Protein AF-A0A967VV71-F1 (afdb_monomer_lite)

Foldseek 3Di:
DPCPPPQQDPPRFGQDPVVRWTDPPVWTARPVVRDTPDDDPVD

Secondary structure (DSSP, 8-state):
------SB-GGGPBBPTTT--EE-SS-EEETTTTEESS--TT-

Sequence (43 aa):
TNSQRIPYLYTSKELDEETGLYYYGARYYDPRTSVWQSADPIL

Structure (mmCIF, N/CA/C/O backbone):
data_AF-A0A967VV71-F1
#
_entry.id   AF-A0A967VV71-F1
#
loop_
_atom_site.group_PDB
_atom_site.id
_atom_site.type_symbol
_atom_site.label_atom_id
_atom_site.label_alt_id
_atom_site.label_comp_id
_atom_site.label_asym_id
_atom_site.label_entity_id
_atom_site.label_seq_id
_atom_site.pdbx_PDB_ins_code
_atom_site.Cartn_x
_atom_site.Cartn_y
_atom_site.Cartn_z
_atom_site.occupancy
_atom_site.B_iso_or_equiv
_atom_site.auth_seq_id
_atom_site.auth_comp_id
_atom_site.auth_asym_id
_atom_site.auth_atom_id
_atom_site.pdbx_PDB_model_num
ATOM 1 N N . THR A 1 1 ? -21.407 7.408 20.701 1.00 44.78 1 THR A N 1
ATOM 2 C CA . THR A 1 1 ? -20.864 6.213 20.019 1.00 44.78 1 THR A CA 1
ATOM 3 C C . THR A 1 1 ? -19.378 6.419 19.856 1.00 44.78 1 THR A C 1
ATOM 5 O O . THR A 1 1 ? -18.957 7.186 19.003 1.00 44.78 1 THR A O 1
ATOM 8 N N . ASN A 1 2 ? -18.585 5.857 20.767 1.00 53.19 2 ASN A N 1
ATOM 9 C CA . ASN A 1 2 ? -17.135 6.004 20.731 1.00 53.19 2 ASN A CA 1
ATOM 10 C C . ASN A 1 2 ? -16.570 4.992 19.727 1.00 53.19 2 ASN A C 1
ATOM 12 O O . ASN A 1 2 ? -16.129 3.910 20.102 1.00 53.19 2 ASN A O 1
ATOM 16 N N . SER A 1 3 ? -16.670 5.318 18.440 1.00 62.25 3 SER A N 1
ATOM 17 C CA . SER A 1 3 ? -15.942 4.600 17.401 1.00 62.25 3 SER A CA 1
ATOM 18 C C . SER A 1 3 ? -14.484 5.040 17.493 1.00 62.25 3 SER A C 1
ATOM 20 O O . SER A 1 3 ? -14.051 5.905 16.736 1.00 62.25 3 SER A O 1
ATOM 22 N N . GLN A 1 4 ? -13.742 4.494 18.461 1.00 63.62 4 GLN A N 1
ATOM 23 C CA . GLN A 1 4 ? -12.281 4.501 18.412 1.00 63.62 4 GLN A CA 1
ATOM 24 C C . GLN A 1 4 ? -11.904 3.732 17.143 1.00 63.62 4 GLN A C 1
ATOM 26 O O . GLN A 1 4 ? -11.854 2.502 17.137 1.00 63.62 4 GLN A O 1
ATOM 31 N N . ARG A 1 5 ? -11.761 4.450 16.027 1.00 63.88 5 ARG A N 1
ATOM 32 C CA . ARG A 1 5 ? -11.278 3.874 14.777 1.00 63.88 5 ARG A CA 1
ATOM 33 C C . ARG A 1 5 ? -9.852 3.440 15.050 1.00 63.88 5 ARG A C 1
ATOM 35 O O . ARG A 1 5 ? -9.052 4.256 15.491 1.00 63.88 5 ARG A O 1
ATOM 42 N N . ILE A 1 6 ? -9.570 2.156 14.882 1.00 69.25 6 ILE A N 1
ATOM 43 C CA . ILE A 1 6 ? -8.228 1.620 15.074 1.00 69.25 6 ILE A CA 1
ATOM 44 C C . ILE A 1 6 ? -7.447 2.004 13.809 1.00 69.25 6 ILE A C 1
ATOM 46 O O . ILE A 1 6 ? -7.743 1.442 12.755 1.00 69.25 6 ILE A O 1
ATOM 50 N N . PRO A 1 7 ? -6.507 2.968 13.867 1.00 63.97 7 PRO A N 1
ATOM 51 C CA . PRO A 1 7 ? -5.821 3.454 12.667 1.00 63.97 7 PRO A CA 1
ATOM 52 C C . PRO A 1 7 ? -4.915 2.376 12.059 1.00 63.97 7 PRO A C 1
ATOM 54 O O . PRO A 1 7 ? -4.713 2.340 10.850 1.00 63.97 7 PRO A O 1
ATOM 57 N N . TYR A 1 8 ? -4.422 1.454 12.890 1.00 64.50 8 TYR A N 1
ATOM 58 C CA . TYR A 1 8 ? -3.556 0.350 12.492 1.00 64.50 8 TYR A CA 1
ATOM 59 C C . TYR A 1 8 ? -4.342 -0.957 12.477 1.00 64.50 8 TYR A C 1
ATOM 61 O O . TYR A 1 8 ? -4.727 -1.472 13.525 1.00 64.50 8 TYR A O 1
ATOM 69 N N . LEU A 1 9 ? -4.571 -1.503 11.287 1.00 74.50 9 LEU A N 1
ATOM 70 C CA . LEU A 1 9 ? -5.304 -2.756 11.121 1.00 74.50 9 LEU A CA 1
ATOM 71 C C . LEU A 1 9 ? -4.332 -3.869 10.704 1.00 74.50 9 LEU A C 1
ATOM 73 O O . LEU A 1 9 ? -3.417 -4.224 11.448 1.00 74.50 9 LEU A O 1
ATOM 77 N N . TYR A 1 10 ? -4.524 -4.444 9.518 1.00 69.25 10 TYR A N 1
ATOM 78 C CA . TYR A 1 10 ? -3.721 -5.545 9.008 1.00 69.25 10 TYR A CA 1
ATOM 79 C C . TYR A 1 10 ? -2.221 -5.200 8.988 1.00 69.25 10 TYR A C 1
ATOM 81 O O . TYR A 1 10 ? -1.802 -4.172 8.457 1.00 69.25 10 TYR A O 1
ATOM 89 N N . THR A 1 11 ? -1.391 -6.068 9.578 1.00 77.56 11 THR A N 1
ATOM 90 C CA . THR A 1 11 ? 0.083 -5.926 9.673 1.00 77.56 11 THR A CA 1
ATOM 91 C C . THR A 1 11 ? 0.582 -4.602 10.271 1.00 77.56 11 THR A C 1
ATOM 93 O O . THR A 1 11 ? 1.688 -4.155 9.963 1.00 77.56 11 THR A O 1
ATOM 96 N N . SER A 1 12 ? -0.226 -3.958 11.116 1.00 81.00 12 SER A N 1
ATOM 97 C CA . SER A 1 12 ? 0.106 -2.657 11.710 1.00 81.00 12 SER A CA 1
ATOM 98 C C . SER A 1 12 ? 0.301 -1.542 10.67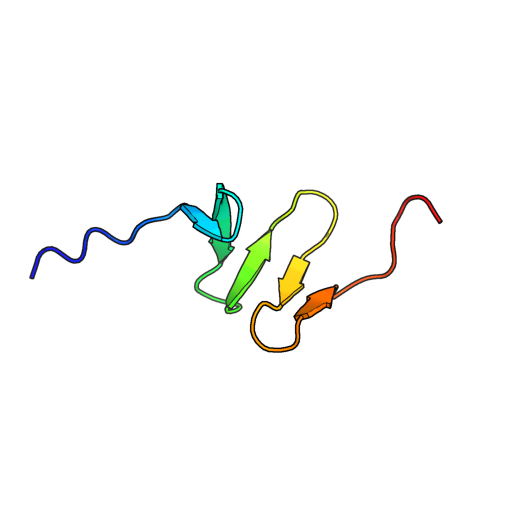4 1.00 81.00 12 SER A C 1
ATOM 100 O O . SER A 1 12 ? 1.054 -0.598 10.914 1.00 81.00 12 SER A O 1
ATOM 102 N N . LYS A 1 13 ? -0.347 -1.651 9.506 1.00 85.25 13 LYS A N 1
ATOM 103 C CA . LYS A 1 13 ? -0.381 -0.588 8.496 1.00 85.25 13 LYS A CA 1
ATOM 104 C C . LYS A 1 13 ? -1.655 0.230 8.595 1.00 85.25 13 LYS A C 1
ATOM 106 O O . LYS A 1 13 ? -2.710 -0.284 8.975 1.00 85.25 13 LYS A O 1
ATOM 111 N N . GLU A 1 14 ? -1.512 1.507 8.258 1.00 85.62 14 GLU A N 1
ATOM 112 C CA . GLU A 1 14 ? -2.623 2.446 8.188 1.00 85.62 14 GLU A CA 1
ATOM 113 C C . GLU A 1 14 ? -3.479 2.113 6.972 1.00 85.62 14 GLU A C 1
ATOM 115 O O . GLU A 1 14 ? -2.964 1.942 5.861 1.00 85.62 14 GLU A O 1
ATOM 120 N N . LEU A 1 15 ? -4.778 1.960 7.218 1.00 87.50 15 LEU A N 1
ATOM 121 C CA . LEU A 1 15 ? -5.773 1.869 6.164 1.00 87.50 15 LEU A CA 1
ATOM 122 C C . LEU A 1 15 ? -6.161 3.293 5.781 1.00 87.50 15 LEU A C 1
ATOM 124 O O . LEU A 1 15 ? -6.664 4.038 6.621 1.00 87.50 15 LEU A O 1
ATOM 128 N N . ASP A 1 16 ? -5.953 3.651 4.523 1.00 86.56 16 ASP A N 1
ATOM 129 C CA . ASP A 1 16 ? -6.499 4.882 3.979 1.00 86.56 16 ASP A CA 1
ATOM 130 C C . ASP A 1 16 ? -8.014 4.721 3.794 1.00 86.56 16 ASP A C 1
ATOM 132 O O . ASP A 1 16 ? -8.479 3.835 3.076 1.00 86.56 16 ASP A O 1
ATOM 136 N N . GLU A 1 17 ? -8.797 5.557 4.474 1.00 83.56 17 GLU A N 1
ATOM 137 C CA . GLU A 1 17 ? -10.259 5.485 4.452 1.00 83.56 17 GLU A CA 1
ATOM 138 C C . GLU A 1 17 ? -10.869 6.008 3.150 1.00 83.56 17 GLU A C 1
ATOM 140 O O . GLU A 1 17 ? -11.987 5.616 2.813 1.00 83.56 17 GLU A O 1
ATOM 145 N N . GLU A 1 18 ? -10.163 6.877 2.421 1.00 87.31 18 GLU A N 1
ATOM 146 C CA . GLU A 1 18 ? -10.650 7.406 1.146 1.00 87.31 18 GLU A CA 1
ATOM 147 C C . GLU A 1 18 ? -10.586 6.330 0.058 1.00 87.31 18 GLU A C 1
ATOM 149 O O . GLU A 1 18 ? -11.522 6.168 -0.728 1.00 87.31 18 GLU A O 1
ATOM 154 N N . THR A 1 19 ? -9.501 5.553 0.043 1.00 88.75 19 THR A N 1
ATOM 155 C CA . THR A 1 19 ? -9.242 4.555 -1.003 1.00 88.75 19 THR A CA 1
ATOM 156 C C . THR A 1 19 ? -9.550 3.119 -0.583 1.00 88.75 19 THR A C 1
ATOM 158 O O . THR A 1 19 ? -9.782 2.265 -1.439 1.00 88.75 19 THR A O 1
ATOM 161 N N . GLY A 1 20 ? -9.564 2.826 0.719 1.00 90.00 20 GLY A N 1
ATOM 162 C CA . GLY A 1 20 ? -9.668 1.466 1.249 1.00 90.00 20 GLY A CA 1
ATOM 163 C C . GLY A 1 20 ? -8.393 0.634 1.066 1.00 90.00 20 GLY A C 1
ATOM 164 O O . GLY A 1 20 ? -8.465 -0.596 1.092 1.00 90.00 20 GLY A O 1
ATOM 165 N N . LEU A 1 21 ? -7.241 1.282 0.866 1.00 92.50 21 LEU A N 1
ATOM 166 C CA . LEU A 1 21 ? -5.951 0.641 0.610 1.00 92.50 21 LEU A CA 1
ATOM 167 C C . LEU A 1 21 ? -4.996 0.804 1.796 1.00 92.50 21 LEU A C 1
ATOM 169 O O . LEU A 1 21 ? -5.013 1.809 2.502 1.00 92.50 21 LEU A O 1
ATOM 173 N N . TYR A 1 22 ? -4.111 -0.170 1.994 1.00 92.44 22 TYR A N 1
ATOM 174 C CA . TYR A 1 22 ? -3.040 -0.074 2.984 1.00 92.44 22 TYR A CA 1
ATOM 175 C C . TYR A 1 22 ? -1.785 0.555 2.385 1.00 92.44 22 TYR A C 1
ATOM 177 O O . TYR A 1 22 ? -1.279 0.076 1.367 1.00 92.44 22 TYR A O 1
ATOM 185 N N . TYR A 1 23 ? -1.226 1.564 3.054 1.00 90.94 23 TYR A N 1
ATOM 186 C CA . TYR A 1 23 ? 0.041 2.173 2.648 1.00 90.94 23 TYR A CA 1
ATOM 187 C C . TYR A 1 23 ? 1.249 1.457 3.275 1.00 90.94 23 TYR A C 1
ATOM 189 O O . TYR A 1 23 ? 1.406 1.395 4.497 1.00 90.94 23 TYR A O 1
ATOM 197 N N . TYR A 1 24 ? 2.145 0.938 2.428 1.00 90.50 24 TYR A N 1
ATOM 198 C CA . TYR A 1 24 ? 3.382 0.249 2.830 1.00 90.50 24 TYR A CA 1
ATOM 199 C C . TYR A 1 24 ? 4.654 1.056 2.511 1.00 90.50 24 TYR A C 1
ATOM 201 O O . TYR A 1 24 ? 5.750 0.496 2.468 1.00 90.50 24 TYR A O 1
ATOM 209 N N . GLY A 1 25 ? 4.543 2.367 2.287 1.00 89.81 25 GLY A N 1
ATOM 210 C CA . GLY A 1 25 ? 5.678 3.226 1.934 1.00 89.81 25 GLY A CA 1
ATOM 211 C C . GLY A 1 25 ? 5.881 3.318 0.424 1.00 89.81 25 GLY A C 1
ATOM 212 O O . GLY A 1 25 ? 5.636 4.353 -0.176 1.00 89.81 25 GLY A O 1
ATOM 213 N N . ALA A 1 26 ? 6.302 2.229 -0.215 1.00 92.12 26 ALA A N 1
ATOM 214 C CA . ALA A 1 26 ? 6.561 2.244 -1.659 1.00 92.12 26 ALA A CA 1
ATOM 215 C C . ALA A 1 26 ? 5.350 1.828 -2.512 1.00 92.12 26 ALA A C 1
ATOM 217 O O . ALA A 1 26 ? 5.329 2.058 -3.720 1.00 92.12 26 ALA A O 1
ATOM 218 N N . ARG A 1 27 ? 4.356 1.173 -1.899 1.00 94.00 27 ARG A N 1
ATOM 219 C CA . ARG A 1 27 ? 3.196 0.597 -2.590 1.00 94.00 27 ARG A CA 1
ATOM 220 C C . ARG A 1 27 ? 1.927 0.696 -1.749 1.00 94.00 27 ARG A C 1
ATOM 222 O O . ARG A 1 27 ? 1.994 0.726 -0.517 1.00 94.00 27 ARG A O 1
ATOM 229 N N . TYR A 1 28 ? 0.793 0.651 -2.443 1.00 94.62 28 TYR A N 1
ATOM 230 C CA . TYR A 1 28 ? -0.532 0.453 -1.862 1.00 94.62 28 TYR A CA 1
ATOM 231 C C . TYR A 1 28 ? -0.990 -0.995 -2.055 1.00 94.6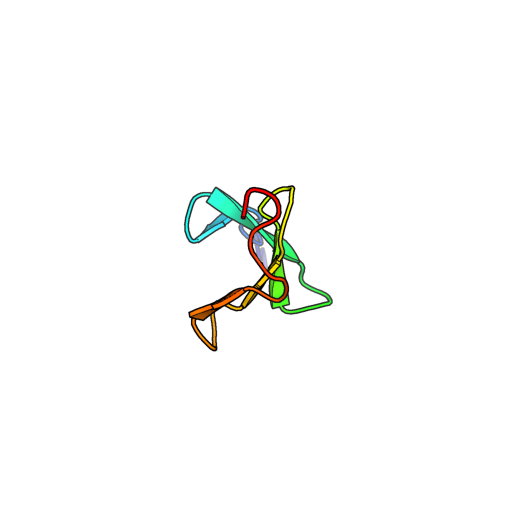2 28 TYR A C 1
ATOM 233 O O . TYR A 1 28 ? -0.812 -1.563 -3.137 1.00 94.62 28 TYR A O 1
ATOM 241 N N . TYR A 1 29 ? -1.576 -1.577 -1.012 1.00 94.19 29 TYR A N 1
ATOM 242 C CA . TYR A 1 29 ? -2.106 -2.941 -1.001 1.00 94.19 29 TYR A CA 1
ATOM 243 C C . TYR A 1 29 ? -3.629 -2.931 -0.855 1.00 94.19 29 TYR A C 1
ATOM 245 O O . TYR A 1 29 ? -4.150 -2.311 0.073 1.00 94.19 29 TYR A O 1
ATOM 253 N N . ASP A 1 30 ? -4.330 -3.634 -1.745 1.00 94.00 30 ASP A N 1
ATOM 254 C CA . ASP A 1 30 ? -5.773 -3.854 -1.652 1.00 94.00 30 ASP A CA 1
ATOM 255 C C . ASP A 1 30 ? -6.061 -5.146 -0.861 1.00 94.00 30 ASP A C 1
ATOM 257 O O . ASP A 1 30 ? -5.827 -6.251 -1.367 1.00 94.00 30 ASP A O 1
AT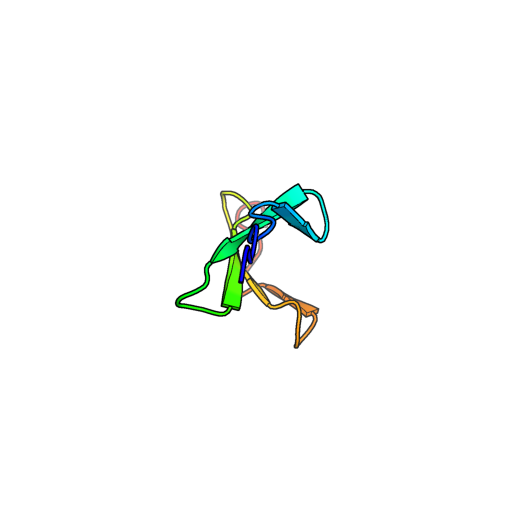OM 261 N N . PRO A 1 31 ? -6.606 -5.056 0.368 1.00 90.56 31 PRO A N 1
ATOM 262 C CA . PRO A 1 31 ? -6.898 -6.234 1.178 1.00 90.56 31 PRO A CA 1
ATOM 263 C C . PRO A 1 31 ? -8.082 -7.058 0.663 1.00 90.56 31 PRO A C 1
ATOM 265 O O . PRO A 1 31 ? -8.218 -8.219 1.045 1.00 90.56 31 PRO A O 1
ATOM 268 N N . ARG A 1 32 ? -8.954 -6.486 -0.177 1.00 90.69 32 ARG A N 1
ATOM 269 C CA . ARG A 1 32 ? -10.131 -7.180 -0.718 1.00 90.69 32 ARG A CA 1
ATOM 270 C C . ARG A 1 32 ? -9.750 -8.112 -1.856 1.00 90.69 32 ARG A C 1
ATOM 272 O O . ARG A 1 32 ? -10.326 -9.189 -1.977 1.00 90.69 32 ARG A O 1
ATOM 279 N N . THR A 1 33 ? -8.806 -7.685 -2.690 1.00 94.75 33 THR A N 1
ATOM 280 C CA . THR A 1 33 ? -8.327 -8.458 -3.845 1.00 94.75 33 THR A CA 1
ATOM 281 C C . THR A 1 33 ? -7.008 -9.174 -3.574 1.00 94.75 33 THR A C 1
ATOM 283 O O . THR A 1 33 ? -6.656 -10.085 -4.316 1.00 94.75 33 THR A O 1
ATOM 286 N N . SER A 1 34 ? -6.317 -8.832 -2.483 1.00 92.69 34 SER A N 1
ATOM 287 C CA . SER A 1 34 ? -4.986 -9.347 -2.137 1.00 92.69 34 SER A CA 1
ATOM 288 C C . SER A 1 34 ? -3.923 -9.034 -3.200 1.00 92.69 34 SER A C 1
ATOM 290 O O . SER A 1 34 ? -3.042 -9.849 -3.472 1.00 92.69 34 SER A O 1
ATOM 292 N N . VAL A 1 35 ? -4.009 -7.846 -3.811 1.00 94.75 35 VAL A N 1
ATOM 293 C CA . VAL A 1 35 ? -3.139 -7.396 -4.910 1.00 94.75 35 VAL A CA 1
ATOM 294 C C . VAL A 1 35 ? -2.465 -6.062 -4.566 1.00 94.75 35 VAL A C 1
ATOM 296 O O . VAL A 1 35 ? -2.996 -5.235 -3.824 1.00 94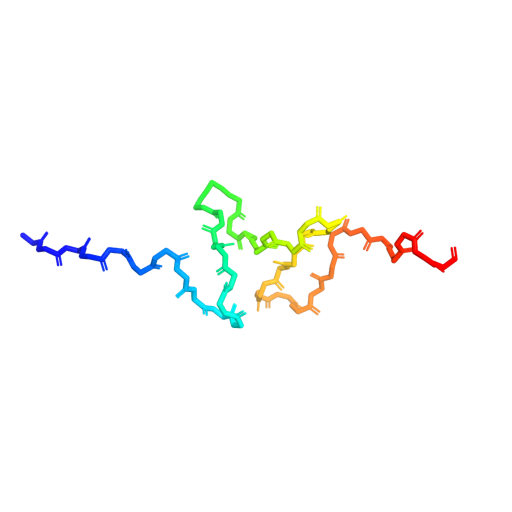.75 35 VAL A O 1
ATOM 299 N N . TRP A 1 36 ? -1.260 -5.859 -5.105 1.00 95.31 36 TRP A N 1
ATOM 300 C CA . TRP A 1 36 ? -0.542 -4.585 -5.057 1.00 95.31 36 TRP A CA 1
ATOM 301 C C . TRP A 1 36 ? -0.941 -3.692 -6.233 1.00 95.31 36 TRP A C 1
ATOM 303 O O . TRP A 1 36 ? -0.966 -4.147 -7.375 1.00 95.31 36 TRP A O 1
ATOM 313 N N . GLN A 1 37 ? -1.156 -2.402 -5.973 1.00 95.75 37 GLN A N 1
ATOM 314 C CA . GLN A 1 37 ? -1.563 -1.438 -7.007 1.00 95.75 37 GLN A CA 1
ATOM 315 C C . GLN A 1 37 ? -0.416 -1.000 -7.936 1.00 95.75 37 GLN A C 1
ATOM 317 O O . GLN A 1 37 ? -0.633 -0.247 -8.883 1.00 95.75 37 GLN A O 1
ATOM 322 N N . SER A 1 38 ? 0.807 -1.461 -7.675 1.00 95.00 38 SER A N 1
ATOM 323 C CA . SER A 1 38 ? 1.980 -1.232 -8.514 1.00 95.00 38 SER A CA 1
ATOM 324 C C . SER A 1 38 ? 2.930 -2.431 -8.470 1.00 95.00 38 SER A C 1
ATOM 326 O O . SER A 1 38 ? 2.922 -3.224 -7.521 1.00 95.00 38 SER A O 1
ATOM 328 N N . ALA A 1 39 ? 3.757 -2.558 -9.513 1.00 93.50 39 ALA A N 1
ATOM 329 C CA . ALA A 1 39 ? 4.850 -3.526 -9.548 1.00 93.50 39 ALA A CA 1
ATOM 330 C C . ALA A 1 39 ? 5.845 -3.280 -8.401 1.00 93.50 39 ALA A C 1
ATOM 332 O O . ALA A 1 39 ? 5.884 -2.201 -7.805 1.00 93.50 39 ALA A O 1
ATOM 333 N N . ASP A 1 40 ? 6.646 -4.295 -8.076 1.00 90.56 40 ASP A N 1
ATOM 334 C CA . ASP A 1 40 ? 7.696 -4.127 -7.077 1.00 90.56 40 ASP A CA 1
ATOM 335 C C . ASP A 1 40 ? 8.758 -3.131 -7.580 1.00 90.56 40 ASP A C 1
ATOM 337 O O . ASP A 1 40 ? 9.280 -3.322 -8.677 1.00 90.56 40 ASP A O 1
ATOM 341 N N . PRO A 1 41 ? 9.076 -2.071 -6.820 1.00 89.69 41 PRO A N 1
ATOM 342 C CA . PRO A 1 41 ? 10.052 -1.066 -7.237 1.00 89.69 41 PRO A CA 1
ATOM 343 C C . PRO A 1 41 ? 11.508 -1.562 -7.235 1.00 89.69 41 PRO A C 1
ATOM 345 O O . PRO A 1 41 ? 12.378 -0.822 -7.686 1.00 89.69 41 PRO A O 1
ATOM 348 N N . ILE A 1 42 ? 11.788 -2.754 -6.692 1.00 91.94 42 ILE A N 1
ATOM 349 C CA . ILE A 1 42 ? 13.137 -3.354 -6.626 1.00 91.94 42 ILE A CA 1
ATOM 350 C C . ILE A 1 42 ? 13.294 -4.502 -7.651 1.00 91.94 42 ILE A C 1
ATOM 352 O O . ILE A 1 42 ? 14.322 -5.178 -7.676 1.00 9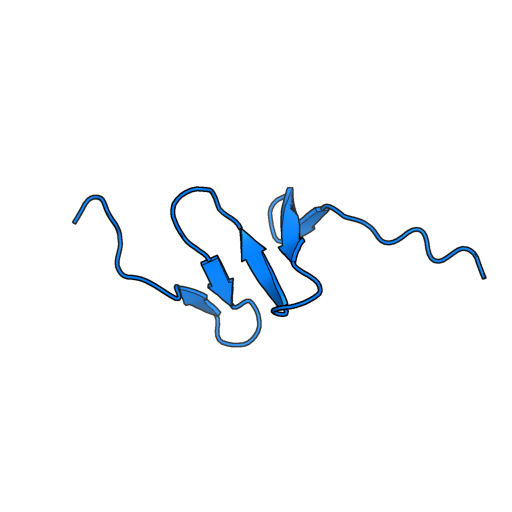1.94 42 ILE A O 1
ATOM 356 N N . LEU A 1 43 ? 12.288 -4.730 -8.504 1.00 77.69 43 LEU A N 1
ATOM 357 C CA . LEU A 1 43 ? 12.419 -5.607 -9.675 1.00 77.69 43 LEU A CA 1
ATOM 358 C C . LEU A 1 43 ? 13.282 -4.983 -10.778 1.00 77.69 43 LEU A C 1
ATOM 360 O O . LEU A 1 43 ? 13.277 -3.739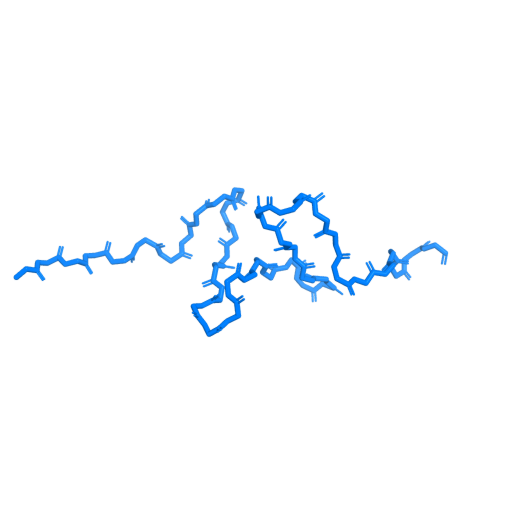 -10.919 1.00 77.69 43 LEU A O 1
#

Radius of gyration: 12.01 Å; chains: 1; bounding box: 34×17×30 Å

pLDDT: mean 83.73, std 12.78, range [44.78, 95.75]